Protein AF-A0A950X9I6-F1 (afdb_monomer)

Secondary structure (DSSP, 8-state):
-HHHHHHHHHHHHHHHHHHHHHH-TTTTS---HHHHHHHHHH---HHHHHHHHHTT-TTHHHHHHHHHHHHTT-SSPPPGGGS-HHHHHHHHHHHHHHHHHHTTSS--PPPPTTS-------HHHHHHHHHHHHTT-----

Structure (mmCIF, N/CA/C/O backbone):
data_AF-A0A950X9I6-F1
#
_entry.id   AF-A0A950X9I6-F1
#
loop_
_atom_site.group_PDB
_atom_site.id
_atom_site.type_symbol
_atom_site.label_atom_id
_atom_site.label_alt_id
_atom_site.label_comp_id
_atom_site.label_asym_id
_atom_site.label_entity_id
_atom_site.label_seq_id
_atom_site.pdbx_PDB_ins_code
_atom_site.Cartn_x
_atom_site.Cartn_y
_atom_site.Cartn_z
_atom_site.occupancy
_atom_site.B_iso_or_equiv
_atom_site.auth_seq_id
_atom_site.auth_comp_id
_atom_site.auth_asym_id
_atom_site.auth_atom_id
_atom_site.pdbx_PDB_model_num
ATOM 1 N N . MET A 1 1 ? 10.333 2.148 -8.151 1.00 89.38 1 MET A N 1
ATOM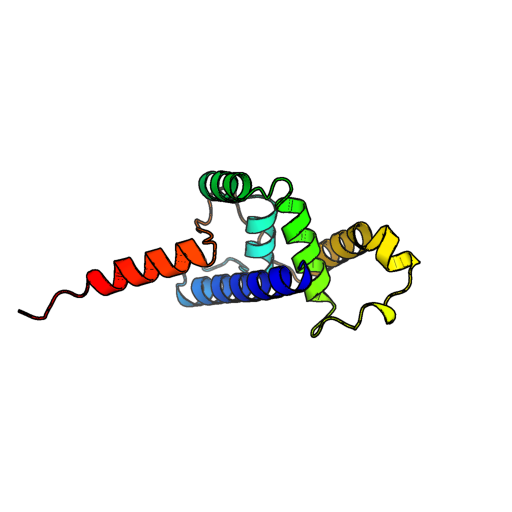 2 C CA . MET A 1 1 ? 9.423 2.848 -7.216 1.00 89.38 1 MET A CA 1
ATOM 3 C C . MET A 1 1 ? 8.261 1.962 -6.767 1.00 89.38 1 MET A C 1
ATOM 5 O O . MET A 1 1 ? 8.249 1.623 -5.596 1.00 89.38 1 MET A O 1
ATOM 9 N N . LEU A 1 2 ? 7.354 1.526 -7.661 1.00 94.50 2 LEU A N 1
ATOM 10 C CA . LEU A 1 2 ? 6.173 0.702 -7.309 1.00 94.50 2 LEU A CA 1
ATOM 11 C C . LEU A 1 2 ? 6.484 -0.496 -6.403 1.00 94.50 2 LEU A C 1
ATOM 13 O O . LEU A 1 2 ? 5.768 -0.745 -5.446 1.00 94.50 2 LEU A O 1
ATOM 17 N N . TYR A 1 3 ? 7.574 -1.211 -6.684 1.00 95.00 3 TYR A N 1
ATOM 18 C CA . TYR A 1 3 ? 7.985 -2.361 -5.882 1.00 95.00 3 TYR A CA 1
ATOM 19 C C . TYR A 1 3 ? 8.249 -2.010 -4.410 1.00 95.00 3 TYR A C 1
ATOM 21 O O . TYR A 1 3 ? 7.732 -2.672 -3.520 1.00 95.00 3 TYR A O 1
ATOM 29 N N . TYR A 1 4 ? 9.008 -0.942 -4.151 1.00 93.31 4 TYR A N 1
ATOM 30 C CA . TYR A 1 4 ? 9.343 -0.524 -2.786 1.00 93.31 4 TYR A CA 1
ATOM 31 C C . TYR A 1 4 ? 8.123 0.018 -2.042 1.00 93.31 4 TYR A C 1
ATOM 33 O O . TYR A 1 4 ? 7.907 -0.347 -0.895 1.00 93.31 4 TYR A O 1
ATOM 41 N N . ILE A 1 5 ? 7.266 0.779 -2.732 1.00 93.81 5 ILE A N 1
ATOM 42 C CA . ILE A 1 5 ? 5.964 1.189 -2.188 1.00 93.81 5 ILE A CA 1
ATOM 43 C C . ILE A 1 5 ? 5.140 -0.051 -1.813 1.00 93.81 5 ILE A C 1
ATOM 45 O O . ILE A 1 5 ? 4.559 -0.112 -0.737 1.00 93.81 5 ILE A O 1
ATOM 49 N N . GLY A 1 6 ? 5.112 -1.063 -2.683 1.00 96.06 6 GLY A N 1
ATOM 50 C CA . GLY A 1 6 ? 4.385 -2.308 -2.448 1.00 96.06 6 GLY A CA 1
ATOM 51 C C . GLY A 1 6 ? 4.915 -3.072 -1.241 1.00 96.06 6 GLY A C 1
ATOM 52 O O . GLY A 1 6 ? 4.119 -3.571 -0.449 1.00 96.06 6 GLY A O 1
ATOM 53 N N . LYS A 1 7 ? 6.238 -3.104 -1.067 1.00 95.44 7 LYS A N 1
ATOM 54 C CA . LYS A 1 7 ? 6.902 -3.696 0.097 1.00 95.44 7 LYS A CA 1
ATOM 55 C C . LYS A 1 7 ? 6.494 -3.001 1.397 1.00 95.44 7 LYS A C 1
ATOM 57 O O . LYS A 1 7 ? 6.067 -3.674 2.333 1.00 95.44 7 LYS A O 1
ATOM 62 N N . ASP A 1 8 ? 6.571 -1.672 1.437 1.00 93.50 8 ASP A N 1
ATOM 63 C CA . ASP A 1 8 ? 6.234 -0.896 2.635 1.00 93.50 8 ASP A CA 1
ATOM 64 C C . ASP A 1 8 ? 4.747 -1.009 2.986 1.00 93.50 8 ASP A C 1
ATOM 66 O O . ASP A 1 8 ? 4.401 -1.243 4.144 1.00 93.50 8 ASP A O 1
ATOM 70 N N . ILE A 1 9 ? 3.865 -0.924 1.984 1.00 94.75 9 ILE A N 1
ATOM 71 C CA . ILE A 1 9 ? 2.421 -1.078 2.189 1.00 94.75 9 ILE A CA 1
ATOM 72 C C . ILE A 1 9 ? 2.081 -2.503 2.627 1.00 94.75 9 ILE A C 1
ATOM 74 O O . ILE A 1 9 ? 1.266 -2.668 3.527 1.00 94.75 9 ILE A O 1
ATOM 78 N N . THR A 1 10 ? 2.692 -3.533 2.034 1.00 95.81 10 THR A N 1
ATOM 79 C CA . THR A 1 10 ? 2.428 -4.926 2.434 1.00 95.81 10 THR A CA 1
ATOM 80 C C . THR A 1 10 ? 2.779 -5.123 3.904 1.00 95.81 10 THR A C 1
ATOM 82 O O . THR A 1 10 ? 1.926 -5.562 4.675 1.00 95.81 10 THR A O 1
ATOM 85 N N . ARG A 1 11 ? 3.972 -4.672 4.319 1.00 95.38 11 ARG A N 1
ATOM 86 C CA . ARG A 1 11 ? 4.383 -4.702 5.727 1.00 95.38 11 ARG A CA 1
ATOM 87 C C . ARG A 1 11 ? 3.394 -3.955 6.624 1.00 95.38 11 ARG A C 1
ATOM 89 O O . ARG A 1 11 ? 3.021 -4.460 7.676 1.00 95.38 11 ARG A O 1
ATOM 96 N N . TRP A 1 12 ? 2.949 -2.770 6.208 1.00 95.19 12 TRP A N 1
ATOM 97 C CA . TRP A 1 12 ? 1.961 -1.993 6.958 1.00 95.19 12 TRP A CA 1
ATOM 98 C C . TRP A 1 12 ? 0.627 -2.743 7.108 1.00 95.19 12 TRP A C 1
ATOM 100 O O . TRP A 1 12 ? 0.103 -2.837 8.214 1.00 95.19 12 TRP A O 1
ATOM 110 N N . THR A 1 13 ? 0.101 -3.353 6.039 1.00 96.19 13 THR A N 1
ATOM 111 C CA . THR A 1 13 ? -1.158 -4.119 6.113 1.00 96.19 13 THR A CA 1
ATOM 112 C C . THR A 1 13 ? -1.061 -5.340 7.030 1.00 96.19 13 THR A C 1
ATOM 114 O O . THR A 1 13 ? -2.029 -5.664 7.719 1.00 96.19 13 THR A O 1
ATOM 117 N N . GLU A 1 14 ? 0.099 -6.000 7.066 1.00 96.31 14 GLU A N 1
ATOM 118 C CA . GLU A 1 14 ? 0.377 -7.117 7.975 1.00 96.31 14 GLU A CA 1
ATOM 119 C C . GLU A 1 14 ? 0.387 -6.648 9.432 1.00 96.31 14 GLU A C 1
ATOM 121 O O . GLU A 1 14 ? -0.315 -7.221 10.264 1.00 96.31 14 GLU A O 1
ATOM 126 N N . GLN A 1 15 ? 1.086 -5.546 9.717 1.00 95.44 15 GLN A N 1
ATOM 127 C CA . GLN A 1 15 ? 1.142 -4.940 11.050 1.00 95.44 15 GLN A CA 1
ATOM 128 C C . GLN A 1 15 ? -0.238 -4.491 11.546 1.00 95.44 15 GLN A C 1
ATOM 130 O O . GLN A 1 15 ? -0.571 -4.688 12.716 1.00 95.44 15 GLN A O 1
ATOM 135 N N . CYS A 1 16 ? -1.072 -3.919 10.673 1.00 94.75 16 CYS A N 1
ATOM 136 C CA . CYS A 1 16 ? -2.446 -3.556 11.021 1.00 94.75 16 CYS A CA 1
ATOM 137 C C . CYS A 1 16 ? -3.289 -4.785 11.390 1.00 94.75 16 CYS A C 1
ATOM 139 O O . CYS A 1 16 ? -4.006 -4.757 12.392 1.00 94.75 16 CYS A O 1
ATOM 141 N N . ALA A 1 17 ? -3.189 -5.869 10.615 1.00 94.69 17 ALA A N 1
ATOM 142 C CA . ALA A 1 17 ? -3.916 -7.106 10.895 1.00 94.69 17 ALA A CA 1
ATOM 143 C C . ALA A 1 17 ? -3.461 -7.758 12.208 1.00 94.69 17 ALA A C 1
ATOM 145 O O . ALA A 1 17 ? -4.303 -8.172 13.004 1.00 94.69 17 ALA A O 1
ATOM 146 N N . GLU A 1 18 ? -2.153 -7.788 12.464 1.00 95.19 18 GLU A N 1
ATOM 147 C CA . GLU A 1 18 ? -1.582 -8.275 13.722 1.00 95.19 18 GLU A CA 1
ATOM 148 C C . GLU A 1 18 ? -2.054 -7.437 14.919 1.00 95.19 18 GLU A C 1
ATOM 150 O O . GLU A 1 18 ? -2.533 -7.981 15.913 1.00 95.19 18 GLU A O 1
ATOM 155 N N . THR A 1 19 ? -2.009 -6.108 14.801 1.00 93.56 19 THR A N 1
ATOM 156 C CA . THR A 1 19 ? -2.446 -5.185 15.861 1.00 93.56 19 THR A CA 1
ATOM 157 C C . THR A 1 19 ? -3.921 -5.390 16.208 1.00 93.56 19 THR A C 1
ATOM 159 O O . THR A 1 19 ? -4.282 -5.480 17.384 1.00 93.56 19 THR A O 1
ATOM 162 N N . VAL A 1 20 ? -4.785 -5.506 15.193 1.00 92.88 20 VAL A N 1
ATOM 163 C CA . VAL A 1 20 ? -6.211 -5.779 15.405 1.00 92.88 20 VAL A CA 1
ATOM 164 C C . VAL A 1 20 ? -6.419 -7.130 16.083 1.00 92.88 20 VAL A C 1
ATOM 166 O O . VAL A 1 20 ? -7.174 -7.193 17.054 1.00 92.88 20 VAL A O 1
ATOM 169 N N . ALA A 1 21 ? -5.722 -8.176 15.630 1.00 91.88 21 ALA A N 1
ATOM 170 C CA . ALA A 1 21 ? -5.809 -9.503 16.231 1.00 91.88 21 ALA A CA 1
ATOM 171 C C . ALA A 1 21 ? -5.415 -9.498 17.718 1.00 91.88 21 ALA A C 1
ATOM 173 O O . ALA A 1 21 ? -6.084 -10.140 18.522 1.00 91.88 21 ALA A O 1
ATOM 174 N N . ILE A 1 22 ? -4.378 -8.742 18.093 1.00 93.31 22 ILE A N 1
ATOM 175 C CA . ILE A 1 22 ? -3.921 -8.615 19.486 1.00 93.31 22 ILE A CA 1
ATOM 176 C C . ILE A 1 22 ? -4.926 -7.832 20.343 1.00 93.31 22 ILE A C 1
ATOM 178 O O . ILE A 1 22 ? -5.166 -8.193 21.491 1.00 93.31 22 ILE A O 1
ATOM 182 N N . SER A 1 23 ? -5.520 -6.762 19.804 1.00 91.50 23 SER A N 1
ATOM 183 C CA . SER A 1 23 ? -6.431 -5.892 20.567 1.00 91.50 23 SER A CA 1
ATOM 184 C C . SER A 1 23 ? -7.785 -6.521 20.920 1.00 91.50 23 SER A C 1
ATOM 186 O O . SER A 1 23 ? -8.439 -6.054 21.848 1.00 91.50 23 SER A O 1
ATOM 188 N N . GLY A 1 24 ? -8.252 -7.510 20.148 1.00 86.88 24 GLY A N 1
ATOM 189 C CA . GLY A 1 24 ? -9.593 -8.096 20.289 1.00 86.88 24 GLY A CA 1
ATOM 190 C C . GLY A 1 24 ? -10.758 -7.175 19.883 1.00 86.88 24 GLY A C 1
ATOM 191 O O . GLY A 1 24 ? -11.910 -7.597 19.892 1.00 86.88 24 GLY A O 1
ATOM 192 N N . ALA A 1 25 ? -10.500 -5.933 19.455 1.00 84.56 25 ALA A N 1
ATOM 193 C CA . ALA A 1 25 ? -11.544 -4.935 19.174 1.00 84.56 25 ALA A CA 1
ATOM 194 C C . ALA A 1 25 ? -12.509 -5.311 18.027 1.00 84.56 25 ALA A C 1
ATOM 196 O O . ALA A 1 25 ? -13.565 -4.700 17.880 1.00 84.56 25 ALA A O 1
ATOM 197 N N . PHE A 1 26 ? -12.153 -6.314 17.219 1.00 88.88 26 PHE A N 1
ATOM 198 C CA . PHE A 1 26 ? -12.915 -6.780 16.057 1.00 88.88 26 PHE A CA 1
ATOM 199 C C . PHE A 1 26 ? -13.228 -8.282 16.138 1.00 88.88 26 PHE A C 1
ATOM 201 O O . PHE A 1 26 ? -13.278 -8.973 15.117 1.00 88.88 26 PHE A O 1
ATOM 208 N N . GLU A 1 27 ? -13.416 -8.805 17.353 1.00 87.44 27 GLU A N 1
ATOM 209 C CA . GLU A 1 27 ? -13.840 -10.189 17.571 1.00 87.44 27 GLU A CA 1
ATOM 210 C C . GLU A 1 27 ? -15.057 -10.566 16.707 1.00 87.44 27 GLU A C 1
ATOM 212 O O . GLU A 1 27 ? -15.994 -9.792 16.509 1.00 87.44 27 GLU A O 1
ATOM 217 N N . GLY A 1 28 ? -15.024 -11.779 16.151 1.00 89.50 28 GLY A N 1
ATOM 218 C CA . GLY A 1 28 ? -16.065 -12.280 15.249 1.00 89.50 28 GLY A CA 1
ATOM 219 C C . GLY A 1 28 ? -15.942 -11.819 13.793 1.00 89.50 28 GLY A C 1
ATOM 220 O O . GLY A 1 28 ? -16.693 -12.314 12.952 1.00 89.50 28 GLY A O 1
ATOM 221 N N . ARG A 1 29 ? -14.983 -10.944 13.459 1.00 93.75 29 ARG A N 1
ATOM 222 C CA . ARG A 1 29 ? -14.686 -10.550 12.074 1.00 93.75 29 ARG A CA 1
ATOM 223 C C . ARG A 1 29 ? -13.393 -11.161 11.556 1.00 93.75 29 ARG A C 1
ATOM 225 O O . ARG A 1 29 ? -12.406 -11.316 12.270 1.00 93.75 29 ARG A O 1
ATOM 232 N N . ARG A 1 30 ? -13.380 -11.473 10.262 1.00 95.19 30 ARG A N 1
ATOM 233 C CA . ARG A 1 30 ? -12.210 -11.972 9.528 1.00 95.19 30 ARG A CA 1
ATOM 234 C C . ARG A 1 30 ? -11.398 -10.808 8.978 1.00 95.19 30 ARG A C 1
ATOM 236 O O . ARG A 1 30 ? -11.373 -10.575 7.768 1.00 95.19 30 ARG A O 1
ATOM 243 N N . ILE A 1 31 ? -10.744 -10.084 9.879 1.00 95.81 31 ILE A N 1
ATOM 244 C CA . ILE A 1 31 ? -9.809 -9.017 9.519 1.00 95.81 31 ILE A CA 1
ATOM 245 C C . ILE A 1 31 ? -8.498 -9.640 9.034 1.00 95.81 31 ILE A C 1
ATOM 247 O O . ILE A 1 31 ? -7.926 -10.511 9.688 1.00 95.81 31 ILE A O 1
ATOM 251 N N . ARG A 1 32 ? -8.039 -9.219 7.855 1.00 96.62 32 ARG A N 1
ATOM 252 C CA . ARG A 1 32 ? -6.814 -9.709 7.204 1.00 96.62 32 ARG A CA 1
ATOM 253 C C . ARG A 1 32 ? -6.037 -8.537 6.597 1.00 96.62 32 ARG A C 1
ATOM 255 O O . ARG A 1 32 ? -6.620 -7.462 6.444 1.00 96.62 32 ARG A O 1
ATOM 262 N N . PRO A 1 33 ? -4.768 -8.713 6.184 1.00 97.12 33 PRO A N 1
ATOM 263 C CA . PRO A 1 33 ? -4.039 -7.672 5.454 1.00 97.12 33 PRO A CA 1
ATOM 264 C C . PRO A 1 33 ? -4.825 -7.135 4.246 1.00 97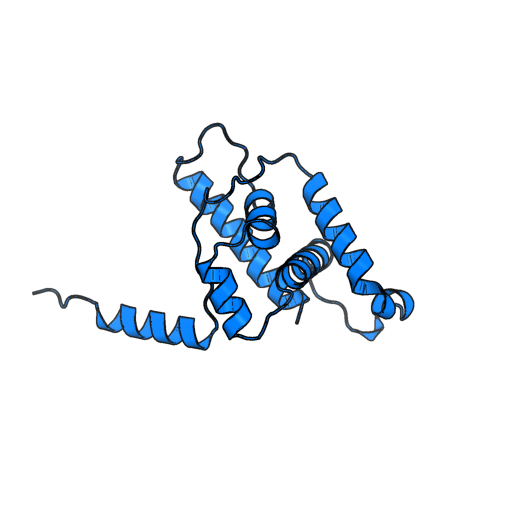.12 33 PRO A C 1
ATOM 266 O O . PRO A 1 33 ? -4.829 -5.936 3.976 1.00 97.12 33 PRO A O 1
ATOM 269 N N . GLU A 1 34 ? -5.588 -8.000 3.570 1.00 97.62 34 GLU A N 1
ATOM 270 C CA . GLU A 1 34 ? -6.465 -7.628 2.456 1.00 97.62 34 GLU A CA 1
ATOM 271 C C . GLU A 1 34 ? -7.570 -6.625 2.846 1.00 97.62 34 GLU A C 1
ATOM 273 O O . GLU A 1 34 ? -7.930 -5.774 2.031 1.00 97.62 34 GLU A O 1
ATOM 278 N N . THR A 1 35 ? -8.069 -6.656 4.090 1.00 97.19 35 THR A N 1
ATOM 279 C CA . THR A 1 35 ? -9.013 -5.654 4.616 1.00 97.19 35 THR A CA 1
ATOM 280 C C . THR A 1 35 ? -8.388 -4.258 4.559 1.00 97.19 35 THR A C 1
ATOM 282 O O . THR A 1 35 ? -8.992 -3.329 4.023 1.00 97.19 35 THR A O 1
ATOM 285 N N . PHE A 1 36 ? -7.145 -4.118 5.027 1.00 96.38 36 PHE A N 1
ATOM 286 C CA . PHE A 1 36 ? -6.418 -2.844 5.025 1.00 96.38 36 PHE A CA 1
ATOM 287 C C . PHE A 1 36 ? -5.932 -2.439 3.633 1.00 96.38 36 PHE A C 1
ATOM 289 O O . PHE A 1 36 ? -5.927 -1.254 3.309 1.00 96.38 36 PHE A O 1
ATOM 296 N N . ALA A 1 37 ? -5.593 -3.401 2.775 1.00 96.75 37 ALA A N 1
ATOM 297 C CA . ALA A 1 37 ? -5.288 -3.139 1.371 1.00 96.75 37 ALA A CA 1
ATOM 298 C C . ALA A 1 37 ? -6.489 -2.512 0.643 1.00 96.75 37 ALA A C 1
ATOM 300 O O . ALA A 1 37 ? -6.340 -1.525 -0.077 1.00 96.75 37 ALA A O 1
ATOM 301 N N . VAL A 1 38 ? -7.697 -3.047 0.859 1.00 96.75 38 VAL A N 1
ATOM 302 C CA . VAL A 1 38 ? -8.937 -2.450 0.341 1.00 96.75 38 VAL A CA 1
ATOM 303 C C . VAL A 1 38 ? -9.171 -1.077 0.958 1.00 96.75 38 VAL A C 1
ATOM 305 O O . VAL A 1 38 ? -9.488 -0.143 0.225 1.00 96.75 38 VAL A O 1
ATOM 308 N N . PHE A 1 39 ? -8.965 -0.931 2.268 1.00 95.88 39 PHE A N 1
ATOM 309 C CA . PHE A 1 39 ? -9.133 0.345 2.959 1.00 95.88 39 PHE A CA 1
ATOM 310 C C . PHE A 1 39 ? -8.239 1.440 2.356 1.00 95.88 39 PHE A C 1
ATOM 312 O O . PHE A 1 39 ? -8.728 2.495 1.960 1.00 95.88 39 PHE A O 1
ATOM 319 N N . LEU A 1 40 ? -6.951 1.146 2.164 1.00 94.19 40 LEU A N 1
ATOM 320 C CA . LEU A 1 40 ? -5.968 2.062 1.585 1.00 94.19 40 LEU A CA 1
ATOM 321 C C . LEU A 1 40 ? -6.202 2.362 0.095 1.00 94.19 40 LEU A C 1
ATOM 323 O O . LEU A 1 40 ? -5.761 3.392 -0.402 1.00 94.19 40 LEU A O 1
ATOM 327 N N . VAL A 1 41 ? -6.861 1.480 -0.655 1.00 94.94 41 VAL A N 1
ATOM 328 C CA . VAL A 1 41 ? -7.120 1.715 -2.087 1.00 94.94 41 VAL A CA 1
ATOM 329 C C . VAL A 1 41 ? -8.466 2.404 -2.318 1.00 94.94 41 VAL A C 1
ATOM 331 O O . VAL A 1 41 ? -8.579 3.207 -3.244 1.00 94.94 41 VAL A O 1
ATOM 334 N N . GLN A 1 42 ? -9.485 2.095 -1.513 1.00 93.44 42 GLN A N 1
ATOM 335 C CA . GLN A 1 42 ? -10.884 2.459 -1.785 1.00 93.44 42 GLN A CA 1
ATOM 336 C C . GLN A 1 42 ? -11.477 3.436 -0.766 1.00 93.44 42 GLN A C 1
ATOM 338 O O . GLN A 1 42 ? -12.316 4.251 -1.136 1.00 93.44 42 GLN A O 1
ATOM 343 N N . HIS A 1 43 ? -11.021 3.400 0.485 1.00 93.94 43 HIS A N 1
ATOM 344 C CA . HIS A 1 43 ? -11.621 4.137 1.603 1.00 93.94 43 HIS A CA 1
ATOM 345 C C . HIS A 1 43 ? -10.593 5.022 2.321 1.00 93.94 43 HIS A C 1
ATOM 347 O O . HIS A 1 43 ? -10.613 5.154 3.542 1.00 93.94 43 HIS A O 1
ATOM 353 N N . VAL A 1 44 ? -9.672 5.627 1.561 1.00 91.44 44 VAL A N 1
ATOM 354 C CA . VAL A 1 44 ? -8.617 6.488 2.115 1.00 91.44 44 VAL A CA 1
ATOM 355 C C . VAL A 1 44 ? -9.229 7.665 2.881 1.00 91.44 44 VAL A C 1
ATOM 357 O O . VAL A 1 44 ? -9.988 8.431 2.275 1.00 91.44 44 VAL A O 1
ATOM 360 N N . PRO A 1 45 ? -8.874 7.854 4.169 1.00 92.31 45 PRO A N 1
ATOM 361 C CA . PRO A 1 45 ? -9.345 8.981 4.963 1.00 92.31 45 PRO A CA 1
ATOM 362 C C . PRO A 1 45 ? -9.034 10.332 4.310 1.00 92.31 45 PRO A C 1
ATOM 364 O O . PRO A 1 45 ? -7.983 10.514 3.690 1.00 92.31 45 PRO A O 1
ATOM 367 N N . ALA A 1 46 ? -9.934 11.303 4.477 1.00 92.31 46 ALA A N 1
ATOM 368 C CA . ALA A 1 46 ? -9.839 12.602 3.810 1.00 92.31 46 ALA A CA 1
ATOM 369 C C . ALA A 1 46 ? -8.527 13.347 4.117 1.00 92.31 46 ALA A C 1
ATOM 371 O O . ALA A 1 46 ? -7.925 13.914 3.210 1.00 92.31 46 ALA A O 1
ATOM 372 N N . HIS A 1 47 ? -8.037 13.303 5.361 1.00 92.44 47 HIS A N 1
ATOM 373 C CA . HIS A 1 47 ? -6.771 13.951 5.724 1.00 92.44 47 HIS A CA 1
ATOM 374 C C . HIS A 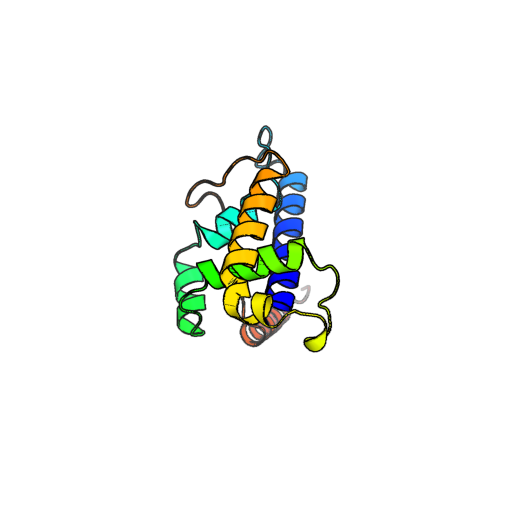1 47 ? -5.563 13.292 5.049 1.00 92.44 47 HIS A C 1
ATOM 376 O O . HIS A 1 47 ? -4.656 13.994 4.609 1.00 92.44 47 HIS A O 1
ATOM 382 N N . VAL A 1 48 ? -5.569 11.964 4.895 1.00 93.19 48 VAL A N 1
ATOM 383 C CA . VAL A 1 48 ? -4.511 11.231 4.180 1.00 93.19 48 VAL A CA 1
ATOM 384 C C . VAL A 1 48 ? -4.530 11.569 2.692 1.00 93.19 48 VAL A C 1
ATOM 386 O O . VAL A 1 48 ? -3.474 11.790 2.102 1.00 93.19 48 VAL A O 1
ATOM 389 N N . ARG A 1 49 ? -5.721 11.661 2.086 1.00 93.25 49 ARG A N 1
ATOM 390 C CA . ARG A 1 49 ? -5.884 12.110 0.696 1.00 93.25 49 ARG A CA 1
ATOM 391 C C . ARG A 1 49 ? -5.248 13.485 0.489 1.00 93.25 49 ARG A C 1
ATOM 393 O O . ARG A 1 49 ? -4.412 13.625 -0.397 1.00 93.25 49 ARG A O 1
ATOM 400 N N . THR A 1 50 ? -5.582 14.457 1.339 1.00 93.94 50 THR A N 1
ATOM 401 C CA . THR A 1 50 ? -5.018 15.813 1.265 1.00 93.94 50 THR A CA 1
ATOM 402 C C . THR A 1 50 ? -3.491 15.806 1.368 1.00 93.94 50 THR A C 1
ATOM 404 O O . THR A 1 50 ? -2.827 16.528 0.627 1.00 93.94 50 THR A O 1
ATOM 407 N N . LYS A 1 51 ? -2.910 14.971 2.243 1.00 93.69 51 LYS A N 1
ATOM 408 C CA . LYS A 1 51 ? -1.447 14.833 2.359 1.00 93.69 51 LYS A CA 1
ATOM 409 C C . LYS A 1 51 ? -0.823 14.261 1.086 1.00 93.69 51 LYS A C 1
ATOM 411 O O . LYS A 1 51 ? 0.119 14.845 0.561 1.00 93.69 51 LYS A O 1
ATOM 416 N N . LEU A 1 52 ? -1.378 13.171 0.553 1.00 92.94 52 LEU A N 1
ATOM 417 C CA . LEU A 1 52 ? -0.904 12.550 -0.689 1.00 92.94 52 LEU A CA 1
ATOM 418 C C . LEU A 1 52 ? -0.961 13.525 -1.872 1.00 92.94 52 LEU A C 1
ATOM 420 O O . LEU A 1 52 ? 0.001 13.623 -2.634 1.00 92.94 52 LEU A O 1
ATOM 424 N N . GLU A 1 53 ? -2.051 14.281 -1.995 1.00 93.88 53 GLU A N 1
ATOM 425 C CA . GLU A 1 53 ? -2.201 15.335 -3.002 1.00 93.88 53 GLU A CA 1
ATOM 426 C C . GLU A 1 53 ? -1.176 16.461 -2.798 1.00 93.88 53 GLU A C 1
ATOM 428 O O . GLU A 1 53 ? -0.543 16.890 -3.762 1.00 93.88 53 GLU A O 1
ATOM 433 N N . GLY A 1 54 ? -0.937 16.876 -1.549 1.00 92.62 54 GLY A N 1
ATOM 434 C CA . GLY A 1 54 ? 0.097 17.850 -1.186 1.00 92.62 54 GLY A CA 1
ATOM 435 C C . GLY A 1 54 ? 1.522 17.397 -1.525 1.00 92.62 54 GLY A C 1
ATOM 436 O O . GLY A 1 54 ? 2.356 18.221 -1.895 1.00 92.62 54 GLY A O 1
ATOM 437 N N . TRP A 1 55 ? 1.799 16.091 -1.483 1.00 91.69 55 TRP A N 1
ATOM 438 C CA . TRP A 1 55 ? 3.065 15.509 -1.949 1.00 91.69 55 TRP A CA 1
ATOM 439 C C . TRP A 1 55 ? 3.125 15.311 -3.476 1.00 91.69 55 TRP A C 1
ATOM 441 O O . TRP A 1 55 ? 4.120 14.802 -3.993 1.00 91.69 55 TRP A O 1
ATOM 451 N N . GLY A 1 56 ? 2.073 15.679 -4.214 1.00 91.56 56 GLY A N 1
ATOM 452 C CA . GLY A 1 56 ? 1.986 15.527 -5.669 1.00 91.56 56 GLY A CA 1
ATOM 453 C C . GLY A 1 56 ? 1.569 14.130 -6.147 1.00 91.56 56 GLY A C 1
ATOM 454 O O . GLY A 1 56 ? 1.716 13.812 -7.329 1.00 91.56 56 GLY A O 1
ATOM 455 N N . VAL A 1 57 ? 1.038 13.277 -5.266 1.00 90.69 57 VAL A N 1
ATOM 456 C CA . VAL A 1 57 ? 0.595 11.913 -5.596 1.00 90.69 57 VAL A CA 1
ATOM 457 C C . VAL A 1 57 ? -0.893 11.914 -5.963 1.00 90.69 57 VAL A C 1
ATOM 459 O O . VAL A 1 57 ? -1.752 11.577 -5.158 1.00 90.69 57 VAL A O 1
ATOM 462 N N . LEU A 1 58 ? -1.205 12.291 -7.205 1.00 88.00 58 LEU A N 1
ATOM 463 C CA . LEU A 1 58 ? -2.588 12.553 -7.639 1.00 88.00 58 LEU A CA 1
ATOM 464 C C . LEU A 1 58 ? -3.446 11.292 -7.885 1.00 88.00 58 LEU A C 1
ATOM 466 O O . LEU A 1 58 ? -4.648 11.316 -7.648 1.00 88.00 58 LEU A O 1
ATOM 470 N N . ASP A 1 59 ? -2.855 10.180 -8.338 1.00 93.25 59 ASP A N 1
ATOM 471 C CA . ASP A 1 59 ? -3.557 8.902 -8.594 1.00 93.25 59 ASP A CA 1
ATOM 472 C C . ASP A 1 59 ? -3.078 7.811 -7.621 1.00 93.25 59 ASP A C 1
ATOM 474 O O . ASP A 1 59 ? -2.626 6.726 -8.005 1.00 93.25 59 ASP A O 1
ATOM 478 N N . PHE A 1 60 ? -3.111 8.129 -6.322 1.00 93.81 60 PHE A N 1
ATOM 479 C CA . PHE A 1 60 ? -2.617 7.232 -5.276 1.00 93.81 60 PHE A CA 1
ATOM 480 C C . PHE A 1 60 ? -3.393 5.907 -5.218 1.00 93.81 60 PHE A C 1
ATOM 482 O O . PHE A 1 60 ? -2.796 4.870 -4.944 1.00 93.81 60 PHE A O 1
ATOM 489 N N . CYS A 1 61 ? -4.690 5.895 -5.549 1.00 95.12 61 CYS A N 1
ATOM 490 C CA . CYS A 1 61 ? -5.485 4.665 -5.600 1.00 95.12 61 CYS A CA 1
ATOM 491 C C . CYS A 1 61 ? -4.898 3.663 -6.606 1.00 95.12 61 CYS A C 1
ATOM 493 O O . CYS A 1 61 ? -4.678 2.497 -6.268 1.00 95.12 61 CYS A O 1
ATOM 495 N N . SER A 1 62 ? -4.596 4.107 -7.833 1.00 96.69 62 SER A N 1
ATOM 496 C CA . SER A 1 62 ? -3.962 3.240 -8.831 1.00 96.69 62 SER A CA 1
ATOM 497 C C . SER A 1 62 ? -2.513 2.923 -8.472 1.00 96.69 62 SER A C 1
ATOM 499 O O . SER A 1 62 ? -2.055 1.807 -8.714 1.00 96.69 62 SER A O 1
ATOM 501 N N . LEU A 1 63 ? -1.785 3.873 -7.877 1.00 96.25 63 LEU A N 1
ATOM 502 C CA . LEU A 1 63 ? -0.418 3.658 -7.405 1.00 96.25 63 LEU A CA 1
ATOM 503 C C . LEU A 1 63 ? -0.355 2.520 -6.378 1.00 96.25 63 LEU A C 1
ATOM 505 O O . LEU A 1 63 ? 0.425 1.582 -6.557 1.00 96.25 63 LEU A O 1
ATOM 509 N N . PHE A 1 64 ? -1.180 2.577 -5.332 1.00 96.88 64 PHE A N 1
ATOM 510 C CA . PHE A 1 64 ? -1.219 1.580 -4.263 1.00 96.88 64 PHE A CA 1
ATOM 511 C C . PHE A 1 64 ? -1.711 0.232 -4.773 1.00 96.88 64 PHE A C 1
ATOM 513 O O . PHE A 1 64 ? -1.046 -0.774 -4.526 1.00 96.88 64 PHE A O 1
ATOM 520 N N . ARG A 1 65 ? -2.787 0.211 -5.575 1.00 98.06 65 ARG A N 1
ATOM 521 C CA . ARG A 1 65 ? -3.285 -1.008 -6.231 1.00 98.06 65 ARG A CA 1
ATOM 522 C C . ARG A 1 65 ? -2.167 -1.731 -6.981 1.00 98.06 65 ARG A C 1
ATOM 524 O O . ARG A 1 65 ? -1.920 -2.912 -6.754 1.00 98.06 65 ARG A O 1
ATOM 531 N N . ARG A 1 66 ? -1.454 -1.012 -7.850 1.00 98.06 66 ARG A N 1
ATOM 532 C CA . ARG A 1 66 ? -0.394 -1.589 -8.688 1.00 98.06 66 ARG A CA 1
ATOM 533 C C . ARG A 1 66 ? 0.824 -2.004 -7.876 1.00 98.06 66 ARG A C 1
ATOM 535 O O . ARG A 1 66 ? 1.426 -3.031 -8.167 1.00 98.06 66 ARG A O 1
ATOM 542 N N . SER A 1 67 ? 1.182 -1.222 -6.863 1.00 97.69 67 SER A N 1
ATOM 543 C CA . SER A 1 67 ? 2.304 -1.530 -5.973 1.00 97.69 67 SER A CA 1
ATOM 544 C C . SER A 1 67 ? 2.055 -2.826 -5.196 1.00 97.69 67 SER A C 1
ATOM 546 O O . SER A 1 67 ? 2.912 -3.709 -5.188 1.00 97.69 67 SER A O 1
ATOM 548 N N . LEU A 1 68 ? 0.852 -2.983 -4.634 1.00 97.50 68 LEU A N 1
ATOM 549 C CA . LEU A 1 68 ? 0.408 -4.209 -3.967 1.00 97.50 68 LEU A CA 1
ATOM 550 C C . LEU A 1 68 ? 0.341 -5.398 -4.931 1.00 97.50 68 LEU A C 1
ATOM 552 O O . LEU A 1 68 ? 0.849 -6.470 -4.613 1.00 97.50 68 LEU A O 1
ATOM 556 N N . GLY A 1 69 ? -0.227 -5.206 -6.126 1.00 97.31 69 GLY A N 1
ATOM 557 C CA . GLY A 1 69 ? -0.285 -6.248 -7.153 1.00 97.31 69 GLY A CA 1
ATOM 558 C C . GLY A 1 69 ? 1.100 -6.736 -7.588 1.00 97.31 69 GLY A C 1
ATOM 559 O O . GLY A 1 69 ? 1.309 -7.935 -7.735 1.00 97.31 69 GLY A O 1
ATOM 560 N N . LEU A 1 70 ? 2.071 -5.830 -7.744 1.00 97.19 70 LEU A N 1
ATOM 561 C CA . LEU A 1 70 ? 3.454 -6.183 -8.087 1.00 97.19 70 LEU A CA 1
ATOM 562 C C . LEU A 1 70 ? 4.140 -6.977 -6.970 1.00 97.19 70 LEU A C 1
ATOM 564 O O . LEU A 1 70 ? 4.765 -8.001 -7.245 1.00 97.19 70 LEU A O 1
ATOM 568 N N . HIS A 1 71 ? 4.021 -6.513 -5.724 1.00 96.06 71 HIS A N 1
ATOM 569 C CA . HIS A 1 71 ? 4.651 -7.157 -4.569 1.00 96.06 71 HIS A CA 1
ATOM 570 C C . HIS A 1 71 ? 4.013 -8.515 -4.228 1.00 96.06 71 HIS A C 1
ATOM 572 O O . HIS A 1 71 ? 4.674 -9.387 -3.677 1.00 96.06 71 HIS A O 1
ATOM 578 N N . ALA A 1 72 ? 2.754 -8.742 -4.614 1.00 92.69 72 ALA A N 1
ATOM 579 C CA . ALA A 1 72 ? 2.097 -10.038 -4.448 1.00 92.69 72 ALA A CA 1
ATOM 580 C C . ALA A 1 72 ? 2.751 -11.170 -5.265 1.00 92.69 72 ALA A C 1
ATOM 582 O O . ALA A 1 72 ? 2.592 -12.335 -4.913 1.00 92.69 72 ALA A O 1
ATOM 583 N N . VAL A 1 73 ? 3.458 -10.837 -6.350 1.00 94.44 73 VAL A N 1
ATOM 584 C CA . VAL A 1 73 ? 4.062 -11.818 -7.267 1.00 94.44 73 VAL A CA 1
ATOM 585 C C . VAL A 1 73 ? 5.575 -11.917 -7.091 1.00 94.44 73 VAL A C 1
ATOM 587 O O . VAL A 1 73 ? 6.136 -13.006 -7.192 1.00 94.44 73 VAL A O 1
ATOM 590 N N . PHE A 1 74 ? 6.248 -10.796 -6.833 1.00 94.31 74 PHE A N 1
ATOM 591 C CA . PHE A 1 74 ? 7.705 -10.752 -6.737 1.00 94.31 74 PHE A CA 1
ATOM 592 C C . PHE A 1 74 ? 8.163 -10.558 -5.295 1.00 94.31 74 PHE A C 1
ATOM 594 O O . PHE A 1 74 ? 7.931 -9.503 -4.712 1.00 94.31 74 PHE A O 1
ATOM 601 N N . HIS A 1 75 ? 8.884 -11.548 -4.763 1.00 88.12 75 HIS A N 1
ATOM 602 C CA . HIS A 1 75 ? 9.586 -11.424 -3.482 1.00 88.12 75 HIS A CA 1
ATOM 603 C C . HIS A 1 75 ? 10.821 -10.516 -3.572 1.00 88.12 75 HIS A C 1
ATOM 605 O O . HIS A 1 75 ? 11.152 -9.819 -2.619 1.00 88.12 75 HIS A O 1
ATOM 611 N N . GLU A 1 76 ? 11.479 -10.518 -4.733 1.00 92.88 76 GLU A N 1
ATOM 612 C CA . GLU A 1 76 ? 12.543 -9.596 -5.120 1.00 92.88 76 GLU A CA 1
ATOM 613 C C . GLU A 1 76 ? 12.265 -9.114 -6.540 1.00 92.88 76 GLU A C 1
ATOM 615 O O . GLU A 1 76 ? 11.864 -9.909 -7.393 1.00 92.88 76 GLU A O 1
ATOM 620 N N . LEU A 1 77 ? 12.444 -7.816 -6.805 1.00 93.25 77 LEU A N 1
ATOM 621 C CA . LEU A 1 77 ? 12.193 -7.264 -8.133 1.00 93.25 77 LEU A CA 1
ATOM 622 C C . LEU A 1 77 ? 13.267 -7.760 -9.114 1.00 93.25 77 LEU A C 1
ATOM 624 O O . LEU A 1 77 ? 14.440 -7.427 -8.926 1.00 93.25 77 LEU A O 1
ATOM 628 N N . PRO A 1 78 ? 12.894 -8.488 -10.183 1.00 93.56 78 PRO A N 1
ATOM 629 C CA . PRO A 1 78 ? 13.843 -8.873 -11.215 1.00 93.56 78 PRO A CA 1
ATOM 630 C C . PRO A 1 78 ? 14.476 -7.657 -11.894 1.00 93.56 78 PRO A C 1
ATOM 632 O O . PRO A 1 78 ? 13.885 -6.574 -11.958 1.00 93.56 78 PRO A O 1
ATOM 635 N N . ALA A 1 79 ? 15.658 -7.868 -12.471 1.00 93.44 79 ALA A N 1
ATOM 636 C CA . ALA A 1 79 ? 16.292 -6.886 -13.337 1.00 93.44 79 ALA A CA 1
ATOM 637 C C . ALA A 1 79 ? 15.378 -6.526 -14.524 1.00 93.44 79 ALA A C 1
ATOM 639 O O . ALA A 1 79 ? 14.547 -7.329 -14.963 1.00 93.44 79 ALA A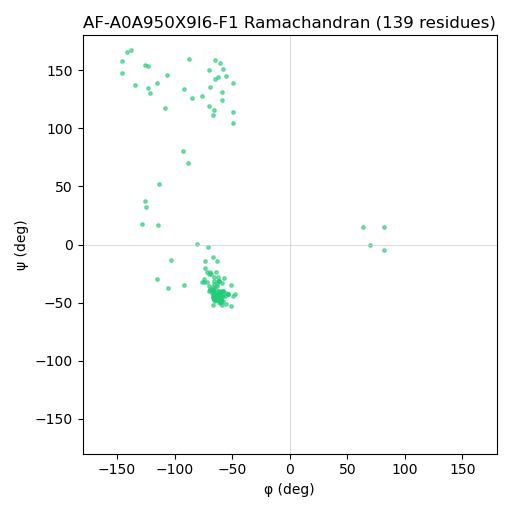 O 1
ATOM 640 N N . SER A 1 80 ? 15.504 -5.299 -15.033 1.00 88.25 80 SER A N 1
ATOM 641 C CA . SER A 1 80 ? 14.554 -4.754 -16.010 1.00 88.25 80 SER A CA 1
ATOM 642 C C . SER A 1 80 ? 14.530 -5.548 -17.322 1.00 88.25 80 SER A C 1
ATOM 644 O O . SER A 1 80 ? 13.489 -5.661 -17.971 1.00 88.25 80 SER A O 1
ATOM 646 N N . GLU A 1 81 ? 15.658 -6.170 -17.654 1.00 95.12 81 GLU A N 1
ATOM 647 C CA . GLU A 1 81 ? 15.892 -6.952 -18.865 1.00 95.12 81 GLU A CA 1
ATOM 648 C C . GLU A 1 81 ? 15.182 -8.313 -18.811 1.00 95.12 81 GLU A C 1
ATOM 650 O O . GLU A 1 81 ? 14.906 -8.910 -19.850 1.00 95.12 81 GLU A O 1
ATOM 655 N N . SER A 1 82 ? 14.830 -8.784 -17.609 1.00 95.56 82 SER A N 1
ATOM 656 C CA . SER A 1 82 ? 14.070 -10.021 -17.398 1.00 95.56 82 SER A CA 1
ATOM 657 C C . SER A 1 82 ? 12.592 -9.878 -17.768 1.00 95.56 82 SER A C 1
ATOM 659 O O . SER A 1 82 ? 11.877 -10.875 -17.888 1.00 95.56 82 SER A O 1
ATOM 661 N N . PHE A 1 83 ? 12.101 -8.649 -17.952 1.00 94.94 83 PHE A N 1
ATOM 662 C CA . PHE A 1 83 ? 10.722 -8.400 -18.342 1.00 94.94 83 PHE A CA 1
ATOM 663 C C . PHE A 1 83 ? 10.578 -8.303 -19.855 1.00 94.94 83 PHE A C 1
ATOM 665 O O . PHE A 1 83 ? 11.289 -7.565 -20.535 1.00 94.94 83 PHE A O 1
ATOM 672 N N . SER A 1 84 ? 9.562 -8.977 -20.399 1.00 96.69 84 SER A N 1
ATOM 673 C CA . SER A 1 84 ? 9.246 -8.804 -21.815 1.00 96.69 84 SER A CA 1
ATOM 674 C C . SER A 1 84 ? 8.838 -7.347 -22.111 1.00 96.69 84 SER A C 1
ATOM 676 O O . SER A 1 84 ? 8.086 -6.740 -21.335 1.00 96.69 84 SER A O 1
ATOM 678 N N . PRO A 1 85 ? 9.203 -6.786 -23.280 1.00 95.69 85 PRO A N 1
ATOM 679 C CA . PRO A 1 85 ? 8.745 -5.452 -23.680 1.00 95.69 85 PRO A CA 1
ATOM 680 C C . PRO A 1 85 ? 7.213 -5.332 -23.726 1.00 95.69 85 PRO A C 1
ATOM 682 O O . PRO A 1 85 ? 6.643 -4.260 -23.526 1.00 95.69 85 PRO A O 1
ATOM 685 N N . GLY A 1 86 ? 6.517 -6.443 -23.998 1.00 96.88 86 GLY A N 1
ATOM 686 C CA . GLY A 1 86 ? 5.056 -6.509 -23.978 1.00 96.88 86 GLY A CA 1
ATOM 687 C C . GLY A 1 86 ? 4.462 -6.331 -22.580 1.00 96.88 86 GLY A C 1
ATOM 688 O O . GLY A 1 86 ? 3.440 -5.654 -22.448 1.00 96.88 86 GLY A O 1
ATOM 689 N N . PHE A 1 87 ? 5.109 -6.894 -21.558 1.00 95.69 87 PHE A N 1
ATOM 690 C CA . PHE A 1 87 ? 4.747 -6.670 -20.162 1.00 95.69 87 PHE A CA 1
ATOM 691 C C . PHE A 1 87 ? 5.014 -5.219 -19.768 1.00 95.69 87 PHE A C 1
ATOM 693 O O . PHE A 1 87 ? 4.088 -4.540 -19.341 1.00 95.69 87 PHE A O 1
ATOM 700 N N . LEU A 1 88 ? 6.223 -4.700 -20.009 1.00 94.69 88 LEU A N 1
ATOM 701 C CA . LEU A 1 88 ? 6.593 -3.328 -19.631 1.00 94.69 88 LEU A CA 1
ATOM 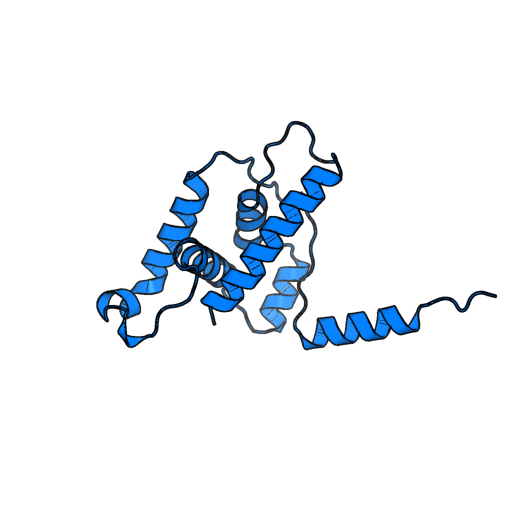702 C C . LEU A 1 88 ? 5.686 -2.263 -20.265 1.00 94.69 88 LEU A C 1
ATOM 704 O O . LEU A 1 88 ? 5.383 -1.260 -19.633 1.00 94.69 88 LEU A O 1
ATOM 708 N N . ARG A 1 89 ? 5.171 -2.479 -21.481 1.00 96.62 89 ARG A N 1
ATOM 709 C CA . ARG A 1 89 ? 4.204 -1.553 -22.106 1.00 96.62 89 ARG A CA 1
ATOM 710 C C . ARG A 1 89 ? 2.810 -1.579 -21.477 1.00 96.62 89 ARG A C 1
ATOM 712 O O . ARG A 1 89 ? 2.049 -0.627 -21.631 1.00 96.62 89 ARG A O 1
ATOM 719 N N . ARG A 1 90 ? 2.434 -2.675 -20.818 1.00 96.88 90 ARG A N 1
ATOM 720 C CA . ARG A 1 90 ? 1.070 -2.917 -20.311 1.00 96.88 90 ARG A CA 1
ATOM 721 C C . ARG A 1 90 ? 1.043 -3.300 -18.835 1.00 96.88 90 ARG A C 1
ATOM 723 O O . ARG A 1 90 ? 0.027 -3.812 -18.371 1.00 96.88 90 ARG A O 1
ATOM 730 N N . TYR A 1 91 ? 2.128 -3.032 -18.107 1.00 96.06 91 TYR A N 1
ATOM 731 C CA . TYR A 1 91 ? 2.336 -3.524 -16.747 1.00 96.06 91 TYR A CA 1
ATOM 732 C C . TYR A 1 91 ? 1.150 -3.166 -15.849 1.00 96.06 91 TYR A C 1
ATOM 734 O O . TYR A 1 91 ? 0.636 -4.036 -15.163 1.00 96.06 91 TYR A O 1
ATOM 742 N N . HIS A 1 92 ? 0.633 -1.936 -15.951 1.00 97.38 92 HIS A N 1
ATOM 743 C CA . HIS A 1 92 ? -0.509 -1.451 -15.17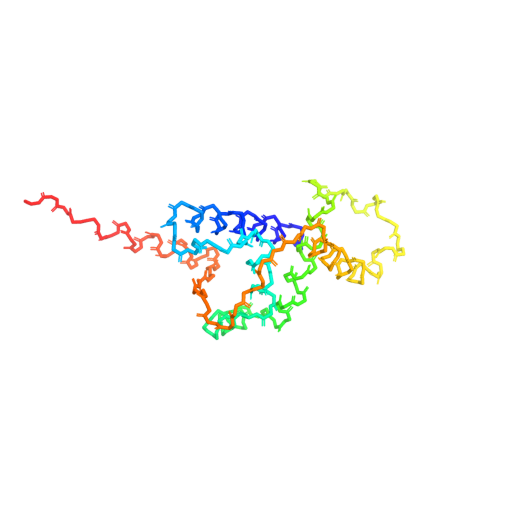4 1.00 97.38 92 HIS A CA 1
ATOM 744 C C . HIS A 1 92 ? -1.703 -2.416 -15.190 1.00 97.38 92 HIS A C 1
ATOM 746 O O . HIS A 1 92 ? -2.230 -2.718 -14.128 1.00 97.38 92 HIS A O 1
ATOM 752 N N . ARG A 1 93 ? -2.069 -2.977 -16.354 1.00 97.50 93 ARG A N 1
ATOM 753 C CA . ARG A 1 93 ? -3.205 -3.911 -16.467 1.00 97.50 93 ARG A CA 1
ATOM 754 C C . ARG A 1 93 ? -2.942 -5.220 -15.736 1.00 97.50 93 ARG A C 1
ATOM 756 O O . ARG A 1 93 ? -3.840 -5.743 -15.090 1.00 97.50 93 ARG A O 1
ATOM 763 N N . TYR A 1 94 ? -1.721 -5.740 -15.853 1.00 97.44 94 TYR A N 1
ATOM 764 C CA . TYR A 1 94 ? -1.325 -6.964 -15.163 1.00 97.44 94 TYR A CA 1
ATOM 765 C C . TYR A 1 94 ? -1.292 -6.747 -13.651 1.00 97.44 94 TYR A C 1
ATOM 767 O O . TYR A 1 94 ? -1.830 -7.562 -12.915 1.00 97.44 94 TYR A O 1
ATOM 775 N N . LEU A 1 95 ? -0.734 -5.624 -13.191 1.00 98.00 95 LEU A N 1
ATOM 776 C CA . LEU A 1 95 ? -0.652 -5.314 -11.764 1.00 98.00 95 LEU A CA 1
ATOM 777 C C . LEU A 1 95 ? -2.034 -5.079 -11.143 1.00 98.00 95 LEU A C 1
ATOM 779 O O . LEU A 1 95 ? -2.290 -5.557 -10.041 1.00 98.00 95 LEU A O 1
ATOM 783 N N . ASP A 1 96 ? -2.934 -4.400 -11.860 1.00 98.06 96 ASP A N 1
ATOM 784 C CA . ASP A 1 96 ? -4.323 -4.234 -11.429 1.00 98.06 96 ASP A CA 1
ATOM 785 C C . ASP A 1 96 ? -5.009 -5.611 -11.295 1.00 98.06 96 ASP A C 1
ATOM 787 O O . ASP A 1 96 ? -5.655 -5.884 -10.288 1.00 98.06 96 ASP A O 1
ATOM 791 N N . GLN A 1 97 ? -4.805 -6.521 -12.256 1.00 97.75 97 GLN A N 1
ATOM 792 C CA . GLN A 1 97 ? -5.342 -7.887 -12.193 1.00 97.75 97 GLN A CA 1
ATOM 793 C C . GLN A 1 97 ? -4.736 -8.728 -11.064 1.00 97.75 97 GLN A C 1
ATOM 795 O O . GLN A 1 97 ? -5.466 -9.471 -10.41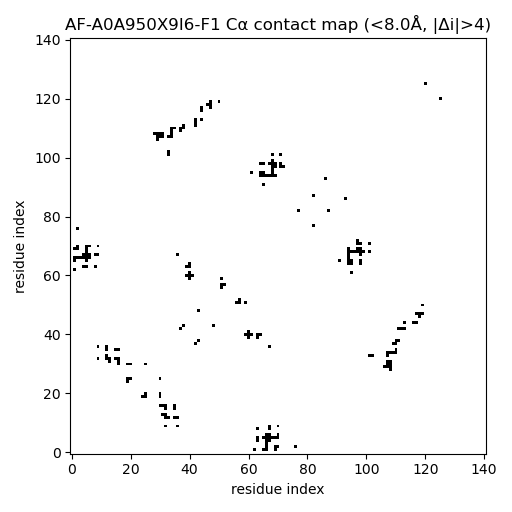3 1.00 97.75 97 GLN A O 1
ATOM 800 N N . TRP A 1 98 ? -3.430 -8.623 -10.812 1.00 97.75 98 TRP A N 1
ATOM 801 C CA . TRP A 1 98 ? -2.771 -9.342 -9.719 1.00 97.75 98 TRP A CA 1
ATOM 802 C C . TRP A 1 98 ? -3.273 -8.888 -8.353 1.00 97.75 98 TRP A C 1
ATOM 804 O O . TRP A 1 98 ? -3.480 -9.721 -7.476 1.00 97.75 98 TRP A O 1
ATOM 814 N N . PHE A 1 99 ? -3.546 -7.592 -8.186 1.00 97.88 99 PHE A N 1
ATOM 815 C CA . PHE A 1 99 ? -4.201 -7.093 -6.982 1.00 97.88 99 PHE A CA 1
ATOM 816 C C . PHE A 1 99 ? -5.603 -7.690 -6.808 1.00 97.88 99 PHE A C 1
ATOM 818 O O . PHE A 1 99 ? -5.919 -8.220 -5.746 1.00 97.88 99 PHE A O 1
ATOM 825 N N . GLU A 1 100 ? -6.433 -7.660 -7.852 1.00 97.19 100 GLU A N 1
ATOM 826 C CA . GLU A 1 100 ? -7.784 -8.231 -7.783 1.00 97.19 100 GLU A CA 1
ATOM 827 C C . GLU A 1 100 ? -7.772 -9.745 -7.542 1.00 97.19 100 GLU A C 1
ATOM 829 O O . GLU A 1 100 ? -8.657 -10.265 -6.864 1.00 97.19 100 GLU A O 1
ATOM 834 N N . GLN A 1 101 ? -6.780 -10.460 -8.082 1.00 96.94 101 GLN A N 1
ATOM 835 C CA . GLN A 1 101 ? -6.592 -11.882 -7.814 1.00 96.94 101 GLN A CA 1
ATOM 836 C C . GLN A 1 101 ? -6.212 -12.114 -6.351 1.00 96.94 101 GLN A C 1
ATOM 838 O O . GLN A 1 101 ? -6.859 -12.919 -5.690 1.00 96.94 101 GLN A O 1
ATOM 843 N N . ARG A 1 102 ? -5.265 -11.337 -5.813 1.00 94.62 102 ARG A N 1
ATOM 844 C CA . ARG A 1 102 ? -4.880 -11.403 -4.398 1.00 94.62 102 ARG A CA 1
ATOM 845 C C . ARG A 1 102 ? -6.083 -11.241 -3.465 1.00 94.62 102 ARG A C 1
A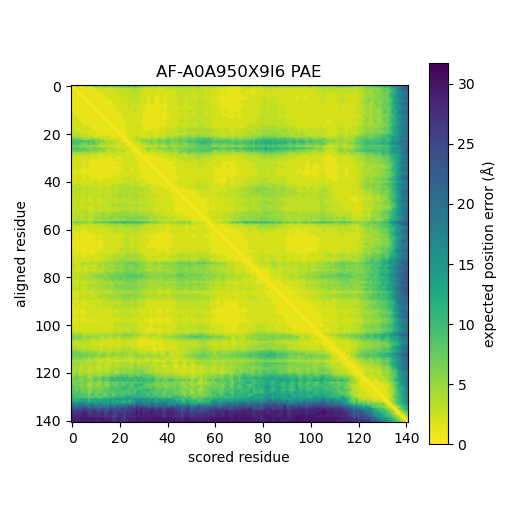TOM 847 O O . ARG A 1 102 ? -6.224 -11.987 -2.503 1.00 94.62 102 ARG A O 1
ATOM 854 N N . LEU A 1 103 ? -6.987 -10.302 -3.761 1.00 96.25 103 LEU A N 1
ATOM 855 C CA . LEU A 1 103 ? -8.211 -10.106 -2.970 1.00 96.25 103 LEU A CA 1
ATOM 856 C C . LEU A 1 103 ? -9.208 -11.279 -3.065 1.00 96.25 103 LEU A C 1
ATOM 858 O O . LEU A 1 103 ? -10.198 -11.303 -2.338 1.00 96.25 103 LEU A O 1
ATOM 862 N N . LYS A 1 104 ? -9.012 -12.230 -3.975 1.00 96.06 104 LYS A N 1
ATOM 863 C CA . LYS A 1 104 ? -9.870 -13.413 -4.126 1.00 96.06 104 LYS A CA 1
ATOM 864 C C . LYS A 1 104 ? -9.244 -14.675 -3.546 1.00 96.06 104 LYS A C 1
ATOM 866 O O . LYS A 1 104 ? -9.963 -15.654 -3.371 1.00 96.06 104 LYS A O 1
ATOM 871 N N . ASP A 1 105 ? -7.948 -14.656 -3.240 1.00 93.25 105 ASP A N 1
ATOM 872 C CA . ASP A 1 105 ? -7.212 -15.844 -2.801 1.00 93.25 105 ASP A CA 1
ATOM 873 C C . ASP 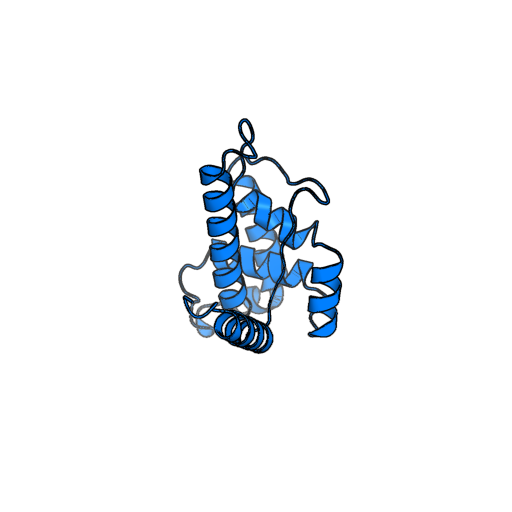A 1 105 ? -7.686 -16.365 -1.434 1.00 93.25 105 ASP A C 1
ATOM 875 O O . ASP A 1 105 ? -7.613 -17.565 -1.167 1.00 93.25 105 ASP A O 1
ATOM 879 N N . ALA A 1 106 ? -8.215 -15.492 -0.570 1.00 91.75 106 ALA A N 1
ATOM 880 C CA . ALA A 1 106 ? -8.787 -15.880 0.716 1.00 91.75 106 ALA A CA 1
ATOM 881 C C . ALA A 1 106 ? -9.991 -15.003 1.100 1.00 91.75 106 ALA A C 1
ATOM 883 O O . ALA A 1 106 ? -10.004 -13.810 0.794 1.00 91.75 106 ALA A O 1
ATOM 884 N N . PRO A 1 107 ? -10.994 -15.551 1.814 1.00 94.81 107 PRO A N 1
ATOM 885 C CA . PRO A 1 107 ? -12.097 -14.755 2.336 1.00 94.81 107 PRO A CA 1
ATOM 886 C C . PRO A 1 107 ? -11.621 -13.816 3.455 1.00 94.81 107 PRO A C 1
ATOM 888 O O . PRO A 1 107 ? -10.910 -14.228 4.374 1.00 94.81 107 PRO A O 1
ATOM 891 N N . PHE A 1 108 ? -12.076 -12.567 3.403 1.00 97.12 108 PHE A N 1
ATOM 892 C CA . PHE A 1 108 ? -11.886 -11.542 4.429 1.00 97.12 108 PHE A CA 1
ATOM 893 C C . PHE A 1 108 ? -13.120 -10.645 4.495 1.00 97.12 108 PHE A C 1
ATOM 895 O O . PHE A 1 108 ? -13.875 -10.544 3.523 1.00 97.12 108 PHE A O 1
ATOM 902 N N . ASP A 1 109 ? -13.309 -9.973 5.624 1.00 96.50 109 ASP A N 1
ATOM 903 C CA . ASP A 1 109 ? -14.376 -8.989 5.752 1.00 96.50 109 ASP A CA 1
ATOM 904 C C . ASP A 1 109 ? -13.892 -7.643 5.206 1.00 96.50 109 ASP A C 1
ATOM 906 O O . ASP A 1 109 ? -12.831 -7.135 5.587 1.00 96.50 109 ASP A O 1
ATOM 910 N N . ARG A 1 110 ? -14.666 -7.075 4.274 1.00 95.00 110 ARG A N 1
ATOM 911 C CA . ARG A 1 110 ? -14.384 -5.764 3.677 1.00 95.00 110 ARG A CA 1
ATOM 912 C C . ARG A 1 110 ? -14.480 -4.676 4.756 1.00 95.00 110 ARG A C 1
ATOM 914 O O . ARG A 1 110 ? -15.352 -4.778 5.623 1.00 95.00 110 ARG A O 1
ATOM 921 N N . PRO A 1 111 ? -13.612 -3.656 4.708 1.00 95.00 111 PRO A N 1
ATOM 922 C CA . PRO A 1 111 ? -13.712 -2.528 5.620 1.00 95.00 111 PRO A CA 1
ATOM 923 C C . PRO A 1 111 ? -14.948 -1.680 5.288 1.00 95.00 111 PRO A C 1
ATOM 925 O O . PRO A 1 111 ? -15.352 -1.598 4.126 1.00 95.00 111 PRO A O 1
ATOM 928 N N . GLN A 1 112 ? -15.522 -1.028 6.294 1.00 90.00 112 GLN A N 1
ATOM 929 C CA . GLN A 1 112 ? -16.482 0.057 6.097 1.00 90.00 112 GLN A CA 1
ATOM 930 C C . GLN A 1 112 ? -15.764 1.406 5.962 1.00 90.00 112 GLN A C 1
ATOM 932 O O . GLN A 1 112 ? -14.621 1.584 6.394 1.00 90.00 112 GLN A O 1
ATOM 937 N N . GLU A 1 113 ? -16.453 2.384 5.376 1.00 83.12 113 GLU A N 1
ATOM 938 C CA . GLU A 1 113 ? -16.000 3.773 5.405 1.00 83.12 113 GLU A CA 1
ATOM 939 C C . GLU A 1 113 ? -15.870 4.240 6.862 1.00 83.12 113 GLU A C 1
ATOM 941 O O . GLU A 1 113 ? -16.777 4.038 7.666 1.00 83.12 113 GLU A O 1
ATOM 946 N N . ASN A 1 114 ? -14.737 4.861 7.201 1.00 85.25 114 ASN A N 1
ATOM 947 C CA . ASN A 1 114 ? -14.418 5.362 8.547 1.00 85.25 114 ASN A CA 1
ATOM 948 C C . ASN A 1 114 ? -14.298 4.293 9.651 1.00 85.25 114 ASN A C 1
ATOM 950 O O . ASN A 1 114 ? -14.281 4.642 10.829 1.00 85.25 114 ASN A O 1
ATOM 954 N N . GLU A 1 115 ? -14.185 3.009 9.302 1.00 88.50 115 GLU A N 1
ATOM 955 C CA . GLU A 1 115 ? -13.960 1.941 10.287 1.00 88.50 115 GLU A CA 1
ATOM 956 C C . GLU A 1 115 ? -12.588 2.056 10.970 1.00 88.50 115 GLU A C 1
ATOM 958 O O . GLU A 1 115 ? -12.436 1.751 12.152 1.00 88.50 115 GLU A O 1
ATOM 963 N N . PHE A 1 116 ? -11.591 2.519 10.216 1.00 90.38 116 PHE A N 1
ATOM 964 C CA . PHE A 1 116 ? -10.217 2.670 10.671 1.00 90.38 116 PHE A CA 1
ATOM 965 C C . PHE A 1 116 ? -9.729 4.097 10.438 1.00 90.38 116 PHE A C 1
ATOM 967 O O . PHE A 1 116 ? -10.152 4.778 9.504 1.00 90.38 116 PHE A O 1
ATOM 974 N N . THR A 1 117 ? -8.760 4.516 11.244 1.00 88.44 117 THR A N 1
ATOM 975 C CA . THR A 1 117 ? -8.025 5.767 11.045 1.00 88.44 117 THR A CA 1
ATOM 976 C C . THR A 1 117 ? -6.545 5.441 10.949 1.00 88.44 117 THR A C 1
ATOM 978 O O . THR A 1 117 ? -6.023 4.673 11.753 1.00 88.44 117 THR A O 1
ATOM 981 N N . PHE A 1 118 ? -5.858 6.029 9.975 1.00 87.88 118 PHE A N 1
ATOM 982 C CA . PHE A 1 118 ? -4.400 6.009 9.899 1.00 87.88 118 PHE A CA 1
ATOM 983 C C . PHE A 1 118 ? -3.888 7.353 9.400 1.00 87.88 118 PHE A C 1
ATOM 985 O O . PHE A 1 118 ? -4.649 8.163 8.865 1.00 87.88 118 PHE A O 1
ATOM 992 N N . ASP A 1 119 ? -2.592 7.568 9.569 1.00 88.50 119 ASP A N 1
ATOM 993 C CA . ASP A 1 119 ? -1.863 8.664 8.949 1.00 88.50 119 ASP A CA 1
ATOM 994 C C . ASP A 1 119 ? -0.695 8.089 8.133 1.00 88.50 119 ASP A C 1
ATOM 996 O O . ASP A 1 119 ? -0.214 6.986 8.404 1.00 88.50 119 ASP A O 1
ATOM 1000 N N . LEU A 1 120 ? -0.269 8.818 7.105 1.00 86.50 120 LEU A N 1
ATOM 1001 C CA . LEU A 1 120 ? 0.926 8.513 6.323 1.00 86.50 120 LEU A CA 1
ATOM 1002 C C . LEU A 1 120 ? 1.925 9.636 6.522 1.00 86.50 120 LEU A C 1
ATOM 1004 O O . LEU A 1 120 ? 1.553 10.803 6.471 1.00 86.50 120 LEU A O 1
ATOM 1008 N N . TYR A 1 121 ? 3.195 9.289 6.667 1.00 85.31 121 TYR A N 1
ATOM 1009 C CA . TYR A 1 121 ? 4.265 10.266 6.807 1.00 85.31 121 TYR A CA 1
ATOM 1010 C C . TYR A 1 121 ? 5.280 10.066 5.690 1.00 85.31 121 TYR A C 1
ATOM 1012 O O . TYR A 1 121 ? 5.750 8.948 5.462 1.00 85.31 121 TYR A O 1
ATOM 1020 N N . ALA A 1 122 ? 5.642 11.149 5.006 1.00 83.56 122 ALA A N 1
ATOM 1021 C CA . ALA A 1 122 ? 6.859 11.161 4.207 1.00 83.56 122 ALA A CA 1
ATOM 1022 C C . ALA A 1 122 ? 8.081 11.013 5.132 1.00 83.56 122 ALA A C 1
ATOM 1024 O O . ALA A 1 122 ? 8.010 11.328 6.319 1.00 83.56 122 ALA A O 1
ATOM 1025 N N . SER A 1 123 ? 9.228 10.574 4.604 1.00 78.62 123 SER A N 1
ATOM 1026 C CA . SER A 1 123 ? 10.425 10.330 5.428 1.00 78.62 123 SER A CA 1
ATOM 1027 C C . SER A 1 123 ? 10.827 11.542 6.278 1.00 78.62 123 SER A C 1
ATOM 1029 O O . SER A 1 123 ? 11.108 11.383 7.459 1.00 78.62 123 SER A O 1
ATOM 1031 N N . GLY A 1 124 ? 10.786 12.752 5.710 1.00 81.75 124 GLY A N 1
ATOM 1032 C CA . GLY A 1 124 ? 11.079 13.989 6.440 1.00 81.75 124 GLY A CA 1
ATOM 1033 C C . GLY A 1 124 ? 10.055 14.320 7.530 1.00 81.75 124 GLY A C 1
ATOM 1034 O O . GLY A 1 124 ? 10.442 14.720 8.623 1.00 81.75 124 GLY A O 1
ATOM 1035 N N . GLU A 1 125 ? 8.761 14.110 7.271 1.00 83.62 125 GLU A N 1
ATOM 1036 C CA . GLU A 1 125 ? 7.702 14.320 8.272 1.00 83.62 125 GLU A CA 1
ATOM 1037 C C . GLU A 1 125 ? 7.820 13.320 9.423 1.00 83.62 125 GLU A C 1
ATOM 1039 O O . GLU A 1 125 ? 7.647 13.686 10.582 1.00 83.62 125 GLU A O 1
ATOM 1044 N N . TYR A 1 126 ? 8.148 12.065 9.105 1.00 82.06 126 TYR A N 1
ATOM 1045 C CA . TYR A 1 126 ? 8.345 11.022 10.101 1.00 82.06 126 TYR A CA 1
ATOM 1046 C C . TYR A 1 126 ? 9.544 11.336 11.002 1.00 82.06 126 TYR A C 1
ATOM 1048 O O . TYR A 1 126 ? 9.430 11.235 12.220 1.00 82.06 126 TYR A O 1
ATOM 1056 N N . THR A 1 127 ? 10.665 11.788 10.427 1.00 83.94 127 THR A N 1
ATOM 1057 C CA . THR A 1 127 ? 11.833 12.231 11.204 1.00 83.94 127 THR A CA 1
ATOM 1058 C C . THR A 1 127 ? 11.482 13.390 12.134 1.00 83.94 127 THR A C 1
ATOM 1060 O O . THR A 1 127 ? 11.767 13.307 13.324 1.00 83.94 127 THR A O 1
ATOM 1063 N N . LEU A 1 128 ? 10.798 14.425 11.634 1.00 86.12 128 LEU A N 1
ATOM 1064 C CA . LEU A 1 128 ? 10.375 15.566 12.455 1.00 86.12 128 LEU A CA 1
ATOM 1065 C C . LEU A 1 128 ? 9.432 15.146 13.592 1.00 86.12 128 LEU A C 1
ATOM 1067 O O . LEU A 1 128 ? 9.573 15.615 14.719 1.00 86.12 128 LEU A O 1
ATOM 1071 N N . MET A 1 129 ? 8.484 14.247 13.316 1.00 86.44 129 MET A N 1
ATOM 1072 C CA . MET A 1 129 ? 7.577 13.710 14.333 1.00 86.44 129 MET A CA 1
ATOM 1073 C C . MET A 1 129 ? 8.345 12.957 15.428 1.00 86.44 129 MET A C 1
ATOM 1075 O O . MET A 1 129 ? 8.066 13.137 16.614 1.00 86.44 129 MET A O 1
ATOM 1079 N N . LEU A 1 130 ? 9.331 12.139 15.044 1.00 85.31 130 LEU A N 1
ATOM 1080 C CA . LEU A 1 130 ? 10.179 11.432 16.001 1.00 85.31 130 LEU A CA 1
ATOM 1081 C C . LEU A 1 130 ? 10.998 12.413 16.848 1.00 85.31 130 LEU A C 1
ATOM 1083 O O . LEU A 1 130 ? 10.957 12.317 18.071 1.00 85.31 130 LEU A O 1
ATOM 1087 N N . GLU A 1 131 ? 11.654 13.400 16.236 1.00 87.06 131 GLU A N 1
ATOM 1088 C CA . GLU A 1 131 ? 12.418 14.434 16.951 1.00 87.06 131 GLU A CA 1
ATOM 1089 C C . GLU A 1 131 ? 11.557 15.176 17.987 1.00 87.06 131 GLU A C 1
ATOM 1091 O O . GLU A 1 131 ? 11.983 15.390 19.123 1.00 87.06 131 GLU A O 1
ATOM 1096 N N . GLN A 1 132 ? 10.312 15.505 17.632 1.00 85.81 132 GLN A N 1
ATOM 1097 C CA . GLN A 1 132 ? 9.359 16.142 18.546 1.00 85.81 132 GLN A CA 1
ATOM 1098 C C . GLN A 1 132 ? 8.942 15.218 19.697 1.00 85.81 132 GLN A C 1
ATOM 1100 O O . GLN A 1 132 ? 8.864 15.660 20.844 1.00 85.81 132 GLN A O 1
ATOM 1105 N N . SER A 1 133 ? 8.718 13.928 19.428 1.00 78.25 133 SER A N 1
ATOM 1106 C CA . SER A 1 133 ? 8.377 12.960 20.480 1.00 78.25 133 SER A CA 1
ATOM 1107 C C . SER A 1 133 ? 9.519 12.728 21.476 1.00 78.25 133 SER A C 1
ATOM 1109 O O . SER A 1 133 ? 9.258 12.529 22.659 1.00 78.25 133 SER A O 1
ATOM 1111 N N . TRP A 1 134 ? 10.777 12.837 21.038 1.00 70.12 134 TRP A N 1
ATOM 1112 C CA . TRP A 1 134 ? 11.952 12.677 21.904 1.00 70.12 134 TRP A CA 1
ATOM 1113 C C . TRP A 1 134 ? 12.162 13.890 22.819 1.00 70.12 134 TRP A C 1
ATOM 1115 O O . TRP A 1 134 ? 12.632 13.747 23.943 1.00 70.12 134 TRP A O 1
ATOM 1125 N N . GLY A 1 135 ? 11.752 15.085 22.383 1.00 58.44 135 GLY A N 1
ATOM 1126 C CA . GLY A 1 135 ? 11.758 16.294 23.214 1.00 58.44 135 GLY A CA 1
ATOM 1127 C C . GLY A 1 135 ? 10.705 16.310 24.331 1.00 58.44 135 GLY A C 1
ATOM 1128 O O . GLY A 1 135 ? 10.656 17.272 25.094 1.00 58.44 135 GLY A O 1
ATOM 1129 N N . THR A 1 136 ? 9.863 15.273 24.424 1.00 57.28 136 THR A N 1
ATOM 1130 C CA . THR A 1 136 ? 8.739 15.190 25.370 1.00 57.28 136 THR A CA 1
ATOM 1131 C C . THR A 1 136 ? 8.912 14.073 26.407 1.00 57.28 136 THR A C 1
ATOM 1133 O O . THR A 1 136 ? 7.938 13.697 27.054 1.00 57.28 136 THR A O 1
ATOM 1136 N N . GLU A 1 137 ? 10.122 13.533 26.609 1.00 48.47 137 GLU A N 1
ATOM 1137 C CA . GLU A 1 137 ? 10.379 12.704 27.794 1.00 48.47 137 GLU A CA 1
ATOM 1138 C C . GLU A 1 137 ? 10.271 13.585 29.054 1.00 48.47 137 GLU A C 1
ATOM 1140 O O . GLU A 1 137 ? 11.072 14.511 29.223 1.00 48.47 137 GLU A O 1
ATOM 1145 N N . PRO A 1 138 ? 9.300 13.351 29.959 1.00 49.28 138 PRO A N 1
ATOM 1146 C CA . PRO A 1 138 ? 9.310 14.021 31.244 1.00 49.28 138 PRO A CA 1
ATOM 1147 C C . PRO A 1 138 ? 10.519 13.497 32.017 1.00 49.28 138 PRO A C 1
ATOM 1149 O O . PRO A 1 138 ? 10.563 12.335 32.422 1.00 49.28 138 PRO A O 1
ATOM 1152 N N . GLY A 1 139 ? 11.507 14.368 32.219 1.00 48.59 139 GLY A N 1
ATOM 1153 C CA . GLY A 1 139 ? 12.548 14.154 33.210 1.00 48.59 139 GLY A CA 1
ATOM 1154 C C . GLY A 1 139 ? 11.889 13.785 34.536 1.00 48.59 139 GLY A C 1
ATOM 1155 O O . GLY A 1 139 ? 11.141 14.579 35.108 1.00 48.59 139 GLY A O 1
ATOM 1156 N N . ASN A 1 140 ? 12.136 12.551 34.966 1.00 46.97 140 ASN A N 1
ATOM 1157 C CA . ASN A 1 140 ? 11.703 11.986 36.234 1.00 46.97 140 ASN A CA 1
ATOM 1158 C C . ASN A 1 140 ? 12.078 12.975 37.357 1.00 46.97 140 ASN A C 1
ATOM 1160 O O . ASN A 1 140 ? 13.263 13.135 37.659 1.00 46.97 140 ASN A O 1
ATOM 1164 N N . SER A 1 141 ? 11.080 13.691 37.884 1.00 39.00 141 SER A N 1
ATOM 1165 C CA . SER A 1 141 ? 11.198 14.620 39.017 1.00 39.00 141 SER A CA 1
ATOM 1166 C C . SER A 1 141 ? 10.649 13.961 40.269 1.00 39.00 141 SER A C 1
ATOM 1168 O O . SER A 1 141 ? 9.558 13.357 40.158 1.00 39.00 141 SER A O 1
#

Mean predicted aligned error: 5.58 Å

Foldseek 3Di:
DLQVLLVVLLVVLQVVQVVCVVVCPDPPFFRHSLQVLLCQQPQDDPVQQVVCVVVVNPNSNLSSQLSNLVNLVDPDDDDPVPDDPVCVVVVSVNSNVSSVVVSVPDDGDHDDHPNDDDHDDDPVRVVVVVVVVVVPDPDDD

Radius of gyration: 17.58 Å; Cα contacts (8 Å, |Δi|>4): 122; chains: 1; bounding box: 33×34×63 Å

Sequence (141 aa):
MLYYIGKDITRWTEQCAETVAISGAFEGRRIRPETFAVFLVQHVPAHVRTKLEGWGVLDFCSLFRRSLGLHAVFHELPASESFSPGFLRRYHRYLDQWFEQRLKDAPFDRPQENEFTFDLYASGEYTLMLEQSWGTEPGNS

Solvent-accessible surface area (backbone atoms only — not comparable to full-atom values): 8235 Å² total; per-residue (Å²): 108,52,55,59,54,10,49,55,50,50,53,49,22,46,52,52,32,52,51,47,65,73,67,52,85,54,73,97,57,51,72,37,36,63,22,46,49,46,31,65,44,75,50,59,51,70,72,46,51,54,50,38,47,74,74,67,45,80,61,49,42,62,48,49,38,30,8,42,12,44,37,75,75,37,95,64,85,72,63,77,84,79,50,54,70,72,48,72,76,44,42,66,62,54,18,46,50,41,31,58,46,58,65,62,76,55,93,59,46,78,65,60,83,79,71,70,86,80,82,81,65,55,74,69,56,44,50,53,52,50,56,55,57,65,74,62,66,77,76,89,123

pLDDT: mean 90.67, std 10.56, range [39.0, 98.06]